Protein AF-A0A7W0RYN6-F1 (afdb_monomer_lite)

pLDDT: mean 80.53, std 18.46, range [38.84, 97.0]

Radius of gyration: 20.59 Å; chains: 1; bounding box: 61×52×32 Å

Sequence (62 aa):
MVRFESNAWWAWRPCETFDDVAEQLPRFIEKYNDRRLHSALGYRSSAQFEEENARPPAKTAA

Foldseek 3Di:
DDDDDDDPDDPDDPPPDPVSCVVCVVVVCVCQQCPPQDVVLVRHGNVVSCVVVPDDPDPDDD

Structure (mmCIF, N/CA/C/O backbone):
data_AF-A0A7W0RYN6-F1
#
_entry.id   AF-A0A7W0RYN6-F1
#
loop_
_atom_site.group_PDB
_atom_site.id
_atom_site.type_symbol
_atom_site.label_atom_id
_atom_site.label_alt_id
_atom_site.label_comp_id
_atom_site.label_asym_id
_atom_site.label_entity_id
_atom_site.label_seq_id
_atom_site.pdbx_PDB_ins_code
_atom_site.Cartn_x
_atom_site.Cartn_y
_atom_site.Cartn_z
_atom_site.occupancy
_atom_site.B_iso_or_equiv
_atom_site.auth_seq_id
_atom_site.auth_comp_id
_atom_site.auth_asym_id
_atom_site.auth_atom_id
_atom_site.pdbx_PDB_model_num
ATOM 1 N N . MET A 1 1 ? 30.828 -33.892 -12.960 1.00 40.78 1 MET A N 1
ATOM 2 C CA . MET A 1 1 ? 29.912 -32.894 -13.553 1.00 40.78 1 MET A CA 1
ATOM 3 C C . MET A 1 1 ? 28.569 -33.047 -12.857 1.00 40.78 1 MET A C 1
ATOM 5 O O . MET A 1 1 ? 27.796 -33.915 -13.229 1.00 40.78 1 MET A O 1
ATOM 9 N N . VAL A 1 2 ? 28.363 -32.333 -11.747 1.00 38.84 2 VAL A N 1
ATOM 10 C CA . VAL A 1 2 ? 27.144 -32.473 -10.933 1.00 38.84 2 VAL A CA 1
ATOM 11 C C . VAL A 1 2 ? 26.117 -31.475 -11.450 1.00 38.84 2 VAL A C 1
ATOM 13 O O . VAL A 1 2 ? 26.365 -30.271 -11.471 1.00 38.84 2 VAL A O 1
ATOM 16 N N . ARG A 1 3 ? 24.992 -32.007 -11.926 1.00 46.34 3 ARG A N 1
ATOM 17 C CA . ARG A 1 3 ? 23.805 -31.261 -12.340 1.00 46.34 3 ARG A CA 1
ATOM 18 C C . ARG A 1 3 ? 23.220 -30.610 -11.084 1.00 46.34 3 ARG A C 1
ATOM 20 O O . ARG A 1 3 ? 22.785 -31.320 -10.184 1.00 46.34 3 ARG A O 1
ATOM 27 N N . PHE A 1 4 ? 23.283 -29.283 -10.994 1.00 43.03 4 PHE A N 1
ATOM 28 C CA . PHE A 1 4 ? 22.615 -28.534 -9.931 1.00 43.03 4 PHE A CA 1
ATOM 29 C C . PHE A 1 4 ? 21.108 -28.618 -10.168 1.00 43.03 4 PHE A C 1
ATOM 31 O O . PHE A 1 4 ? 20.592 -28.074 -11.144 1.00 43.03 4 PHE A O 1
ATOM 38 N N . GLU A 1 5 ? 20.421 -29.362 -9.307 1.00 52.19 5 GLU A N 1
ATOM 39 C CA . GLU A 1 5 ? 18.969 -29.449 -9.314 1.00 52.19 5 GLU A CA 1
ATOM 40 C C . GLU A 1 5 ? 18.370 -28.154 -8.756 1.00 52.19 5 GLU A C 1
ATOM 42 O O . GLU A 1 5 ? 18.817 -27.592 -7.754 1.00 52.19 5 GLU A O 1
ATOM 47 N N . SER A 1 6 ? 17.370 -27.678 -9.492 1.00 61.50 6 SER A N 1
ATOM 48 C CA . SER A 1 6 ? 16.582 -26.473 -9.281 1.00 61.50 6 SER A CA 1
ATOM 49 C C . SER A 1 6 ? 16.013 -26.413 -7.867 1.00 61.50 6 SER A C 1
ATOM 51 O O . SER A 1 6 ? 15.079 -27.140 -7.538 1.00 61.50 6 SER A O 1
ATOM 53 N N . ASN A 1 7 ? 16.541 -25.507 -7.047 1.00 50.75 7 ASN A N 1
ATOM 54 C CA . ASN A 1 7 ? 16.062 -25.304 -5.691 1.00 50.75 7 ASN A CA 1
ATOM 55 C C . ASN A 1 7 ? 15.283 -23.979 -5.619 1.00 50.75 7 ASN A C 1
ATOM 57 O O . ASN A 1 7 ? 15.835 -22.887 -5.764 1.00 50.75 7 ASN A O 1
ATOM 61 N N . ALA A 1 8 ? 13.970 -24.114 -5.442 1.00 63.06 8 ALA A N 1
ATOM 62 C CA . ALA A 1 8 ? 12.959 -23.064 -5.413 1.00 63.06 8 ALA A CA 1
ATOM 63 C C . ALA A 1 8 ? 13.041 -22.193 -4.143 1.00 63.06 8 ALA A C 1
ATOM 65 O O . ALA A 1 8 ? 12.262 -22.369 -3.210 1.00 63.06 8 ALA A O 1
ATOM 66 N N . TRP A 1 9 ? 13.962 -21.226 -4.115 1.00 44.56 9 TRP A N 1
ATOM 67 C CA . TRP A 1 9 ? 14.202 -20.381 -2.934 1.00 44.56 9 TRP A CA 1
ATOM 68 C C . TRP A 1 9 ? 14.125 -18.864 -3.197 1.00 44.56 9 TRP A C 1
ATOM 70 O O . TRP A 1 9 ? 14.789 -18.125 -2.496 1.00 44.56 9 TRP A O 1
ATOM 80 N N . TRP A 1 10 ? 13.403 -18.346 -4.199 1.00 46.56 10 TRP A N 1
ATOM 81 C CA . TRP A 1 10 ? 13.342 -16.887 -4.465 1.00 46.56 10 TRP A CA 1
ATOM 82 C C . TRP A 1 10 ? 12.384 -16.571 -5.626 1.00 46.56 10 TRP A C 1
ATOM 84 O O . TRP A 1 10 ? 12.811 -16.282 -6.726 1.00 46.56 10 TRP A O 1
ATOM 94 N N . ALA A 1 11 ? 11.065 -16.505 -5.443 1.00 54.59 11 ALA A N 1
ATOM 95 C CA . ALA A 1 11 ? 10.194 -15.922 -6.489 1.00 54.59 11 ALA A CA 1
ATOM 96 C C . ALA A 1 11 ? 10.409 -14.394 -6.685 1.00 54.59 11 ALA A C 1
ATOM 98 O O . ALA A 1 11 ? 9.522 -13.686 -7.155 1.00 54.59 11 ALA A O 1
ATOM 99 N N . TRP A 1 12 ? 11.569 -13.875 -6.280 1.00 57.56 12 TRP A N 1
ATOM 100 C CA . TRP A 1 12 ? 12.004 -12.512 -6.499 1.00 57.56 12 TRP A CA 1
ATOM 101 C C . TRP A 1 12 ? 12.511 -12.415 -7.937 1.00 57.56 12 TRP A C 1
ATOM 103 O O . TRP A 1 12 ? 13.643 -12.785 -8.242 1.00 57.56 12 TRP A O 1
ATOM 113 N N . ARG A 1 13 ? 11.637 -11.966 -8.840 1.00 65.62 13 ARG A N 1
ATOM 114 C CA . ARG A 1 13 ? 12.086 -11.404 -10.113 1.00 65.62 13 ARG A CA 1
ATOM 115 C C . ARG A 1 13 ? 12.827 -10.110 -9.770 1.00 65.62 13 ARG A C 1
ATOM 117 O O . ARG A 1 13 ? 12.202 -9.240 -9.163 1.00 65.62 13 ARG A O 1
ATOM 124 N N . PRO A 1 14 ? 14.118 -9.972 -10.103 1.00 69.00 14 PRO A N 1
ATOM 125 C CA . PRO A 1 14 ? 14.754 -8.669 -10.023 1.00 69.00 14 PRO A C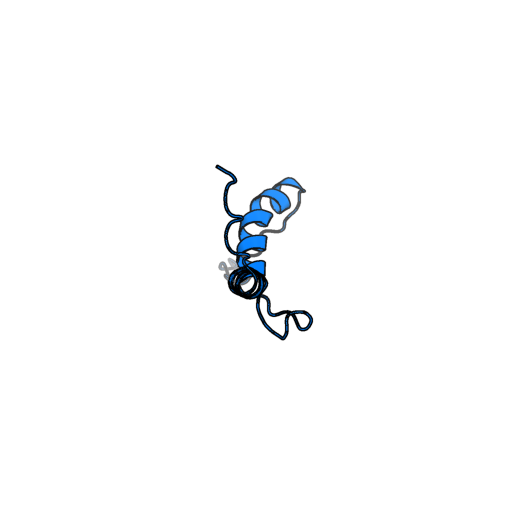A 1
ATOM 126 C C . PRO A 1 14 ? 13.978 -7.695 -10.916 1.00 69.00 14 PRO A C 1
ATOM 128 O O . PRO A 1 14 ? 13.675 -8.014 -12.064 1.00 69.00 14 PRO A O 1
ATOM 131 N N . CYS A 1 15 ? 13.607 -6.539 -10.366 1.00 79.44 15 CYS A N 1
ATOM 132 C CA . CYS A 1 15 ? 13.102 -5.429 -11.165 1.00 79.44 15 CYS A CA 1
ATOM 133 C C . CYS A 1 15 ? 14.323 -4.712 -11.733 1.00 79.44 15 CYS A C 1
ATOM 135 O O . CYS A 1 15 ? 14.954 -3.918 -11.033 1.00 79.44 15 CYS A O 1
ATOM 137 N N . GLU A 1 16 ? 14.716 -5.062 -12.951 1.00 80.81 16 GLU A N 1
ATOM 138 C CA . GLU A 1 16 ? 15.933 -4.525 -13.567 1.00 80.81 16 GLU A CA 1
ATOM 139 C C . GLU A 1 16 ? 15.656 -3.194 -14.272 1.00 80.81 16 GLU A C 1
ATOM 141 O O . GLU A 1 16 ? 16.553 -2.360 -14.410 1.00 80.81 16 GLU A O 1
ATOM 146 N N . THR A 1 17 ? 14.401 -2.963 -14.662 1.00 88.69 17 THR A N 1
ATOM 147 C CA . THR A 1 17 ? 13.953 -1.761 -15.365 1.00 88.69 17 THR A CA 1
ATOM 148 C C . THR A 1 17 ? 12.831 -1.035 -14.622 1.00 88.69 17 THR A C 1
ATOM 150 O O . THR A 1 17 ? 12.188 -1.572 -13.718 1.00 88.69 17 THR A O 1
ATOM 153 N N . PHE A 1 18 ? 12.581 0.218 -15.017 1.00 89.06 18 PHE A N 1
ATOM 154 C CA . PHE A 1 18 ? 11.427 0.973 -14.527 1.00 89.06 18 PHE A CA 1
ATOM 155 C C . PHE A 1 18 ? 10.106 0.280 -14.882 1.00 89.06 18 PHE A C 1
ATOM 157 O O . PHE A 1 18 ? 9.210 0.225 -14.041 1.00 89.06 18 PHE A O 1
ATOM 164 N N . ASP A 1 19 ? 10.011 -0.287 -16.085 1.00 93.19 19 ASP A N 1
ATOM 165 C CA . ASP A 1 19 ? 8.809 -0.980 -16.548 1.00 93.19 19 ASP A CA 1
ATOM 166 C C . ASP A 1 19 ? 8.511 -2.207 -15.671 1.00 93.19 19 ASP A C 1
ATOM 168 O O . ASP A 1 19 ? 7.374 -2.378 -15.236 1.00 93.19 19 ASP A O 1
ATOM 172 N N . ASP A 1 20 ? 9.532 -2.970 -15.262 1.00 88.38 20 ASP A N 1
ATOM 173 C CA . ASP A 1 20 ? 9.358 -4.108 -14.341 1.00 88.38 20 ASP A CA 1
ATOM 174 C C . ASP A 1 20 ? 8.802 -3.685 -12.970 1.00 88.38 20 ASP A C 1
ATOM 176 O O . ASP A 1 20 ? 8.064 -4.434 -12.319 1.00 88.38 20 ASP A O 1
ATOM 180 N N . VAL A 1 21 ? 9.180 -2.492 -12.497 1.00 89.12 21 VAL A N 1
ATOM 181 C CA . VAL A 1 21 ? 8.635 -1.911 -11.262 1.00 89.12 21 VAL A CA 1
ATOM 182 C C . VAL A 1 21 ? 7.196 -1.464 -11.489 1.00 89.12 21 VAL A C 1
ATOM 184 O O . VAL A 1 21 ? 6.331 -1.768 -10.666 1.00 89.12 21 VAL A O 1
ATOM 187 N N . ALA A 1 22 ? 6.929 -0.770 -12.597 1.00 93.62 22 ALA A N 1
ATOM 188 C CA . ALA A 1 22 ? 5.607 -0.259 -12.939 1.00 93.62 22 ALA A CA 1
ATOM 189 C C . ALA A 1 22 ? 4.578 -1.388 -13.103 1.00 93.62 22 ALA A C 1
ATOM 191 O O . ALA A 1 22 ? 3.457 -1.257 -12.616 1.00 93.62 22 ALA A O 1
ATOM 192 N N . GLU A 1 23 ? 4.965 -2.520 -13.694 1.00 92.69 23 GLU A N 1
ATOM 193 C CA . GLU A 1 23 ? 4.109 -3.705 -13.832 1.00 92.69 23 GLU A CA 1
ATOM 194 C C . GLU A 1 23 ? 3.739 -4.335 -12.481 1.00 92.69 23 GLU A C 1
ATOM 196 O O . GLU A 1 23 ? 2.628 -4.835 -12.292 1.00 92.69 23 GLU A O 1
ATOM 201 N N . GLN A 1 24 ? 4.656 -4.308 -11.513 1.00 88.69 24 GLN A N 1
ATOM 202 C CA . GLN A 1 24 ? 4.445 -4.916 -10.196 1.00 88.69 24 GLN A CA 1
ATOM 203 C C . GLN A 1 24 ? 3.743 -3.984 -9.205 1.00 88.69 24 GLN A C 1
ATOM 205 O O . GLN A 1 24 ? 3.139 -4.450 -8.230 1.00 88.69 24 GLN A O 1
ATOM 210 N N . LEU A 1 25 ? 3.813 -2.676 -9.449 1.00 92.19 25 LEU A N 1
ATOM 211 C CA . LEU A 1 25 ? 3.353 -1.647 -8.529 1.00 92.19 25 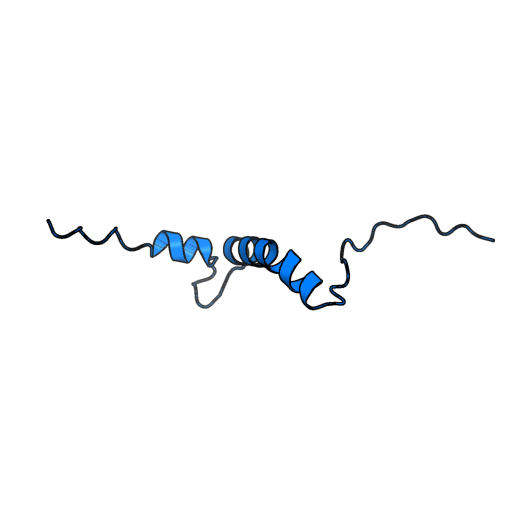LEU A CA 1
ATOM 212 C C . LEU A 1 25 ? 1.853 -1.740 -8.187 1.00 92.19 25 LEU A C 1
ATOM 214 O O . LEU A 1 25 ? 1.552 -1.668 -6.995 1.00 92.19 25 LEU A O 1
ATOM 218 N N . PRO A 1 26 ? 0.910 -1.965 -9.129 1.00 94.69 26 PRO A N 1
ATOM 219 C CA . PRO A 1 26 ? -0.515 -2.048 -8.793 1.00 94.69 26 PRO A CA 1
ATOM 220 C C . PRO A 1 26 ? -0.809 -3.127 -7.745 1.00 94.69 26 PRO A C 1
ATOM 222 O O . PRO A 1 26 ? -1.360 -2.847 -6.682 1.00 94.69 26 PRO A O 1
ATOM 225 N N . ARG A 1 27 ? -0.316 -4.348 -7.981 1.00 91.06 27 ARG A N 1
ATOM 226 C CA . ARG A 1 27 ? -0.483 -5.481 -7.059 1.00 91.06 27 ARG A CA 1
ATOM 227 C C . ARG A 1 27 ? 0.234 -5.256 -5.728 1.00 91.06 27 ARG A C 1
ATOM 229 O O . ARG A 1 27 ? -0.208 -5.759 -4.692 1.00 91.06 27 ARG A O 1
ATOM 236 N N . PHE A 1 28 ? 1.372 -4.564 -5.747 1.00 92.44 28 PHE A N 1
ATOM 237 C CA . PHE A 1 28 ? 2.076 -4.199 -4.524 1.00 92.44 28 PHE A CA 1
ATOM 238 C C . PHE A 1 28 ? 1.251 -3.221 -3.683 1.00 92.44 28 PHE A C 1
ATOM 240 O O . PHE A 1 28 ? 1.074 -3.475 -2.494 1.00 92.44 28 PHE A O 1
ATOM 247 N N . ILE A 1 29 ? 0.721 -2.154 -4.292 1.00 95.38 29 ILE A N 1
ATOM 248 C CA . ILE A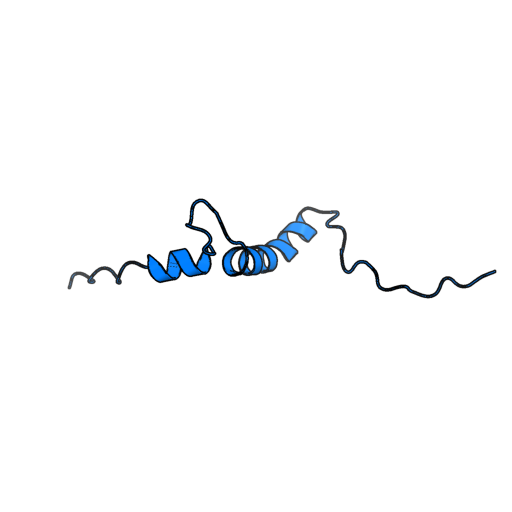 1 29 ? -0.086 -1.132 -3.610 1.00 95.38 29 ILE A CA 1
ATOM 249 C C . ILE A 1 29 ? -1.327 -1.762 -2.982 1.00 95.38 29 ILE A C 1
ATOM 251 O O . ILE A 1 29 ? -1.572 -1.536 -1.801 1.00 95.38 29 ILE A O 1
ATOM 255 N N . GLU A 1 30 ? -2.057 -2.602 -3.720 1.00 95.25 30 GLU A N 1
ATOM 256 C CA . GLU A 1 30 ? -3.223 -3.328 -3.194 1.00 95.25 30 GLU A CA 1
ATOM 257 C C . GLU A 1 30 ? -2.857 -4.129 -1.938 1.00 95.25 30 GLU A C 1
ATOM 259 O O . GLU A 1 30 ? -3.403 -3.916 -0.855 1.00 95.25 30 GLU A O 1
ATOM 264 N N . LYS A 1 31 ? -1.839 -4.994 -2.039 1.00 95.62 31 LYS A N 1
ATOM 265 C CA . LYS A 1 31 ? -1.408 -5.816 -0.900 1.00 95.62 31 LYS A CA 1
ATOM 266 C C . LYS A 1 31 ? -0.878 -4.992 0.266 1.00 95.62 31 LYS A C 1
ATOM 268 O O . LYS A 1 31 ? -1.025 -5.412 1.414 1.00 95.62 31 LYS A O 1
ATOM 273 N N . TYR A 1 32 ? -0.201 -3.886 -0.014 1.00 95.19 32 TYR A N 1
ATOM 274 C CA . TYR A 1 32 ? 0.332 -3.002 1.009 1.00 95.19 32 TYR A CA 1
ATOM 275 C C . TYR A 1 32 ? -0.806 -2.318 1.766 1.00 95.19 32 TYR A C 1
ATOM 277 O O . TYR A 1 32 ? -0.847 -2.412 2.992 1.00 95.19 32 TYR A O 1
ATOM 285 N N . ASN A 1 33 ? -1.757 -1.724 1.043 1.00 95.44 33 ASN A N 1
ATOM 286 C CA . ASN A 1 33 ? -2.895 -1.013 1.618 1.00 95.44 33 ASN A CA 1
ATOM 287 C C . ASN A 1 33 ? -3.788 -1.926 2.463 1.00 95.44 33 ASN A C 1
ATOM 289 O O . ASN A 1 33 ? -4.289 -1.481 3.495 1.00 95.44 33 ASN A O 1
ATOM 293 N N . ASP A 1 34 ? -3.925 -3.196 2.077 1.00 96.00 34 ASP A N 1
ATOM 294 C CA . ASP A 1 34 ? -4.731 -4.170 2.816 1.00 96.00 34 ASP A CA 1
ATOM 295 C C . ASP A 1 34 ? -4.027 -4.708 4.063 1.00 96.00 34 ASP A C 1
ATOM 297 O O . ASP A 1 34 ? -4.660 -4.931 5.096 1.00 96.00 34 ASP A O 1
ATOM 301 N N . ARG A 1 35 ? -2.715 -4.967 3.978 1.00 94.50 35 ARG A N 1
ATOM 302 C CA . ARG A 1 35 ? -2.015 -5.803 4.971 1.00 94.50 35 ARG A CA 1
ATOM 303 C C . ARG A 1 35 ? -1.071 -5.039 5.885 1.00 94.50 35 ARG A C 1
ATOM 305 O O . ARG A 1 35 ? -0.732 -5.547 6.956 1.00 94.50 35 ARG A O 1
ATOM 312 N N . ARG A 1 36 ? -0.570 -3.872 5.474 1.00 94.94 36 ARG A N 1
ATOM 313 C CA . ARG A 1 36 ? 0.412 -3.131 6.268 1.00 94.94 36 ARG A CA 1
ATOM 314 C C . ARG A 1 36 ? -0.293 -2.405 7.406 1.00 94.94 36 ARG A C 1
ATOM 316 O O . ARG A 1 36 ? -1.076 -1.502 7.169 1.00 94.94 36 ARG A O 1
ATOM 323 N N . LEU A 1 37 ? 0.034 -2.761 8.647 1.00 96.31 37 LEU A N 1
ATOM 324 C CA . LEU A 1 37 ? -0.425 -2.014 9.818 1.00 96.31 37 LEU A CA 1
ATOM 325 C C . LEU A 1 37 ? 0.472 -0.799 10.067 1.00 96.31 37 LEU A C 1
ATOM 327 O O . LEU A 1 37 ? 1.703 -0.921 10.090 1.00 96.31 37 LEU A O 1
ATOM 331 N N . HIS A 1 38 ? -0.150 0.357 10.291 1.00 94.56 38 HIS A N 1
ATOM 332 C CA . HIS A 1 38 ? 0.536 1.628 10.508 1.00 94.56 38 HIS A CA 1
ATOM 333 C C . HIS A 1 38 ? 0.299 2.144 11.928 1.00 94.56 38 HIS A C 1
ATOM 335 O O . HIS A 1 38 ? -0.844 2.318 12.345 1.00 94.56 38 HIS A O 1
ATOM 341 N N . SER A 1 39 ? 1.366 2.465 12.665 1.00 96.25 39 SER A N 1
ATOM 342 C CA . SER A 1 39 ? 1.255 3.040 14.016 1.00 96.25 39 SER A CA 1
ATOM 343 C C . SER A 1 39 ? 0.494 4.371 14.023 1.00 96.25 39 SER A C 1
ATOM 345 O O . SER A 1 39 ? -0.321 4.599 14.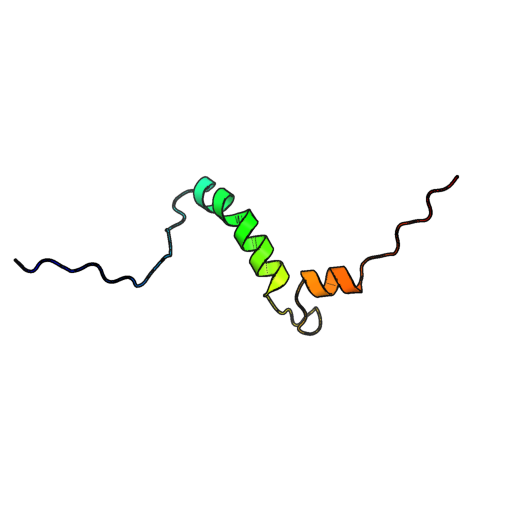910 1.00 96.25 39 SER A O 1
ATOM 347 N N . ALA A 1 40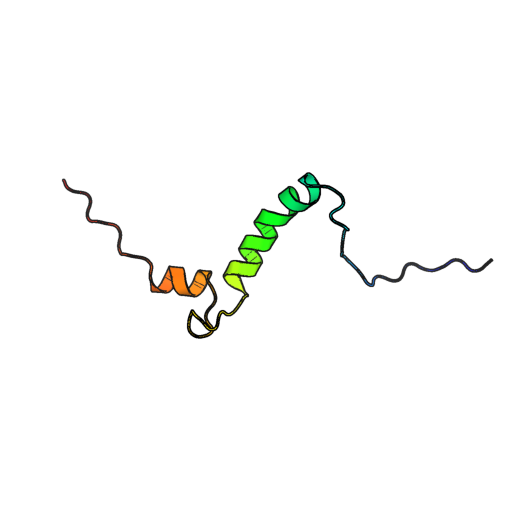 ? 0.681 5.202 12.993 1.00 95.31 40 ALA A N 1
ATOM 348 C CA . ALA A 1 40 ? -0.054 6.457 12.812 1.00 95.31 40 ALA A CA 1
ATOM 349 C C . ALA A 1 40 ? -1.568 6.256 12.609 1.00 95.31 40 ALA A C 1
ATOM 351 O O . ALA A 1 40 ? -2.351 7.131 12.960 1.00 95.31 40 ALA A O 1
ATOM 352 N N . LEU A 1 41 ? -1.984 5.096 12.088 1.00 95.25 41 LEU A N 1
ATOM 353 C CA . LEU A 1 41 ? -3.395 4.730 11.933 1.00 95.25 41 LEU A CA 1
ATOM 354 C C . LEU A 1 41 ? -3.928 3.956 13.149 1.00 95.25 41 LEU A C 1
ATOM 356 O O . LEU A 1 41 ? -5.049 3.451 13.113 1.00 95.25 41 LEU A O 1
ATOM 360 N N . GLY A 1 42 ? -3.151 3.838 14.230 1.00 95.50 42 GLY A N 1
ATOM 361 C CA . GLY A 1 42 ? -3.520 3.037 15.399 1.00 95.50 42 GLY A CA 1
ATOM 362 C C . GLY A 1 42 ? -3.413 1.531 15.155 1.00 95.50 42 GLY A C 1
ATOM 363 O O . GLY A 1 42 ? -4.249 0.779 15.636 1.00 95.50 42 GLY A O 1
ATOM 364 N N . TYR A 1 43 ? -2.406 1.096 14.391 1.00 96.00 43 TYR A N 1
ATOM 365 C CA . TYR A 1 43 ? -2.202 -0.302 13.980 1.00 96.00 43 TYR A CA 1
ATOM 366 C C . TYR A 1 43 ? -3.343 -0.883 13.136 1.00 96.00 43 TYR A C 1
ATOM 368 O O . TYR A 1 43 ? -3.606 -2.080 13.187 1.00 96.00 43 TYR A O 1
ATOM 376 N N . ARG A 1 44 ? -3.976 -0.042 12.318 1.00 96.25 44 ARG A N 1
ATOM 377 C CA . ARG A 1 44 ? -4.886 -0.453 11.239 1.00 96.25 44 ARG A CA 1
ATOM 378 C C . ARG A 1 44 ? -4.181 -0.379 9.889 1.00 96.25 44 ARG A C 1
ATOM 380 O O . ARG A 1 44 ? -3.158 0.310 9.761 1.00 96.25 44 ARG A O 1
ATOM 387 N N . SER A 1 45 ? -4.712 -1.102 8.907 1.00 97.00 45 SER A N 1
ATOM 388 C CA . SER A 1 45 ? -4.288 -0.946 7.517 1.00 97.00 45 SER A CA 1
ATOM 389 C C . SER A 1 45 ? -4.897 0.299 6.877 1.00 97.00 45 SER A C 1
ATOM 391 O O . SER A 1 45 ? -5.870 0.859 7.389 1.00 97.00 45 SER A O 1
ATOM 393 N N . SER A 1 46 ? -4.310 0.758 5.770 1.00 95.50 46 SER A N 1
ATOM 394 C CA . SER A 1 46 ? -4.851 1.900 5.027 1.00 95.50 46 SER A CA 1
ATOM 395 C C . SER A 1 46 ? -6.265 1.624 4.524 1.00 95.50 46 SER A C 1
ATOM 397 O O . SER A 1 46 ? -7.123 2.485 4.677 1.00 95.50 46 SER A O 1
ATOM 399 N N . ALA A 1 47 ? -6.533 0.424 4.000 1.00 95.94 47 ALA A N 1
ATOM 400 C CA . ALA A 1 47 ? -7.865 0.052 3.526 1.00 95.94 47 ALA A CA 1
ATOM 401 C C . ALA A 1 47 ? -8.917 0.114 4.649 1.00 95.94 47 ALA A C 1
ATOM 403 O O . ALA A 1 47 ? -9.966 0.726 4.473 1.00 95.94 47 ALA A O 1
ATOM 404 N N . GLN A 1 48 ? -8.601 -0.436 5.828 1.00 96.00 48 GLN A N 1
ATOM 405 C CA . GLN A 1 48 ? -9.489 -0.384 6.997 1.00 96.00 48 GLN A CA 1
ATOM 406 C C . GLN A 1 48 ? -9.744 1.048 7.461 1.00 96.00 48 GLN A C 1
ATOM 408 O O . GLN A 1 48 ? -10.868 1.420 7.782 1.00 96.00 48 GLN A O 1
ATOM 413 N N . PHE A 1 49 ? -8.692 1.866 7.496 1.00 95.44 49 PHE A N 1
ATOM 414 C CA . PHE A 1 49 ? -8.827 3.258 7.891 1.00 95.44 49 PHE A CA 1
ATOM 415 C C . PHE A 1 49 ? -9.736 4.030 6.926 1.00 95.44 49 PHE A C 1
ATOM 417 O O . PHE A 1 49 ? -10.615 4.753 7.385 1.00 95.44 49 PHE A O 1
ATOM 424 N N . GLU A 1 50 ? -9.559 3.871 5.615 1.00 94.12 50 GLU A N 1
ATOM 425 C CA . GLU A 1 50 ? -10.410 4.529 4.615 1.00 94.12 50 GLU A CA 1
ATOM 426 C C . GLU A 1 50 ? -11.867 4.052 4.693 1.00 94.12 50 GLU A C 1
ATOM 428 O O . GLU A 1 50 ? -12.775 4.873 4.604 1.00 94.12 50 GLU A O 1
ATOM 433 N N . GLU A 1 51 ? -12.113 2.759 4.926 1.00 94.25 51 GLU A N 1
ATOM 434 C CA . GLU A 1 51 ? -13.468 2.214 5.106 1.00 94.25 51 GLU A CA 1
ATOM 435 C C . GLU A 1 51 ? -14.178 2.829 6.322 1.00 94.25 51 GLU A C 1
ATOM 437 O O . GLU A 1 51 ? -15.321 3.274 6.224 1.00 94.25 51 GLU A O 1
ATOM 442 N N . GLU A 1 52 ? -13.483 2.927 7.458 1.00 93.00 52 GLU A N 1
ATOM 443 C CA . GLU A 1 52 ? -14.022 3.518 8.689 1.00 93.00 52 GLU A CA 1
ATOM 444 C C . GLU A 1 52 ? -14.224 5.040 8.589 1.00 93.00 52 GLU A C 1
ATOM 446 O O . GLU A 1 52 ? -15.093 5.597 9.263 1.00 93.00 52 GLU A O 1
ATOM 451 N N . ASN A 1 53 ? -13.420 5.724 7.768 1.00 91.12 53 ASN A N 1
ATOM 452 C CA . ASN A 1 53 ? -13.460 7.182 7.598 1.00 91.12 53 ASN A CA 1
ATOM 453 C C . ASN A 1 53 ? -14.192 7.626 6.325 1.00 91.12 53 ASN A C 1
ATOM 455 O O . ASN A 1 53 ? -14.260 8.831 6.048 1.00 91.12 53 ASN A O 1
ATOM 459 N N . ALA A 1 54 ? -14.756 6.685 5.565 1.00 87.25 54 ALA A N 1
ATOM 460 C CA . ALA A 1 54 ? -15.495 6.972 4.351 1.00 87.25 54 ALA A CA 1
ATOM 461 C C . ALA A 1 54 ? -16.634 7.946 4.673 1.00 87.25 54 ALA A C 1
ATOM 463 O O . ALA A 1 54 ? -17.572 7.644 5.416 1.00 87.25 54 ALA A O 1
ATOM 464 N N . ARG A 1 55 ? -16.546 9.164 4.130 1.00 78.94 55 ARG A N 1
ATOM 465 C CA . ARG A 1 55 ? -17.609 10.151 4.316 1.00 78.94 55 ARG A CA 1
ATOM 466 C C . ARG A 1 55 ? -18.874 9.654 3.617 1.00 78.94 55 ARG A C 1
ATOM 468 O O . ARG A 1 55 ? -18.778 9.160 2.491 1.00 78.94 55 ARG A O 1
ATOM 475 N N . PRO A 1 56 ? -20.063 9.840 4.220 1.00 75.44 56 PRO A N 1
ATOM 476 C CA . PRO A 1 56 ? -21.304 9.594 3.507 1.00 75.44 56 PRO A CA 1
ATOM 477 C C . PRO A 1 56 ? -21.325 10.442 2.227 1.00 75.44 56 PRO A C 1
ATOM 479 O O . PRO A 1 56 ? -20.833 11.580 2.248 1.00 75.44 56 PRO A O 1
ATOM 482 N N . PRO A 1 57 ? -21.870 9.910 1.116 1.00 73.25 57 PRO A N 1
ATOM 483 C CA . PRO A 1 57 ? -21.936 10.643 -0.138 1.00 73.25 57 PRO A CA 1
ATOM 484 C C . PRO A 1 57 ? -22.605 11.992 0.116 1.00 73.25 57 PRO A C 1
ATOM 486 O O . PRO A 1 57 ? -23.666 12.066 0.745 1.00 73.25 57 PRO A O 1
ATOM 489 N N . ALA A 1 58 ? -21.946 13.068 -0.322 1.00 70.25 58 ALA A N 1
ATOM 490 C CA . ALA A 1 58 ? -22.495 14.408 -0.198 1.00 70.25 58 ALA A CA 1
ATOM 491 C C . ALA A 1 58 ? -23.895 14.406 -0.821 1.00 70.25 58 ALA A C 1
ATOM 493 O O . ALA A 1 58 ? -24.060 13.934 -1.947 1.00 70.25 58 ALA A O 1
ATOM 494 N N . LYS A 1 59 ? -24.904 14.894 -0.084 1.00 68.06 59 LYS A N 1
ATOM 495 C CA . LYS A 1 59 ? -26.259 15.049 -0.623 1.00 68.06 59 LYS A CA 1
ATOM 496 C C . LYS A 1 59 ? -26.148 15.838 -1.924 1.00 68.06 59 LYS A C 1
ATOM 498 O O . LYS A 1 59 ? -25.755 17.003 -1.897 1.00 68.06 59 LYS A O 1
ATOM 503 N N . THR A 1 60 ? -26.451 15.191 -3.046 1.00 58.12 60 THR A N 1
ATOM 504 C CA . THR A 1 60 ? -26.568 15.858 -4.338 1.00 58.12 60 THR A CA 1
ATOM 505 C C . THR A 1 60 ? -27.624 16.945 -4.176 1.00 58.12 60 THR A C 1
ATOM 507 O O . THR A 1 60 ? -28.752 16.652 -3.780 1.00 58.12 60 THR A O 1
ATOM 510 N N . ALA A 1 61 ? -27.233 18.203 -4.378 1.00 58.75 61 ALA A N 1
ATOM 511 C CA . ALA A 1 61 ? -28.181 19.304 -4.416 1.00 58.75 61 ALA A CA 1
ATOM 512 C C . ALA A 1 61 ? -29.131 19.066 -5.601 1.00 58.75 61 ALA A C 1
ATOM 514 O O . ALA A 1 61 ? -28.661 18.819 -6.713 1.00 58.75 61 ALA A O 1
ATOM 515 N N . ALA A 1 62 ? -30.434 19.049 -5.313 1.00 54.28 62 ALA A N 1
ATOM 516 C CA . ALA A 1 62 ? -31.509 18.957 -6.296 1.00 54.28 62 ALA A CA 1
ATOM 517 C C . ALA A 1 62 ? -31.757 20.311 -6.969 1.00 54.28 62 ALA A C 1
ATOM 519 O O . ALA A 1 62 ? -31.544 21.342 -6.288 1.00 54.28 62 ALA A O 1
#

Secondary structure (DSSP, 8-state):
----------------SHHHHHHHHHHHHHHHHHH--BGGGTSB-HHHHHHH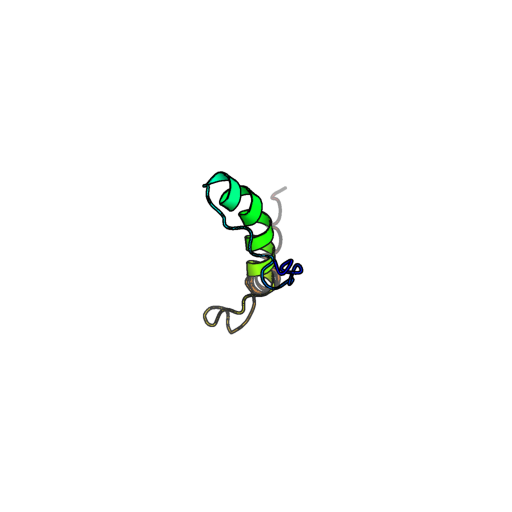H-PPPP----